Protein AF-A0A966Q0Q3-F1 (afdb_monomer_lite)

Secondary structure (DSSP, 8-state):
---------EEEEEEEE-TTT--EEEEEEEE-GGG-EEEE-TTS-EEEE--EEEEEEEEESSGGG--

Radius of gyration: 17.32 Å; chains: 1; bounding box: 42×23×44 Å

pLDDT: mean 84.53, std 16.21, range [34.16, 95.69]

Structure (mmCIF, N/CA/C/O backbone):
data_AF-A0A966Q0Q3-F1
#
_entry.id   AF-A0A966Q0Q3-F1
#
loop_
_atom_site.group_PDB
_atom_site.id
_atom_site.type_symbol
_atom_site.label_atom_id
_atom_site.label_alt_id
_atom_site.label_comp_id
_atom_site.label_asym_id
_atom_site.label_entity_id
_atom_site.label_seq_id
_atom_site.pdbx_PDB_ins_code
_atom_site.Cartn_x
_atom_site.Cartn_y
_atom_site.Cartn_z
_atom_site.occupancy
_atom_site.B_iso_or_equiv
_atom_site.auth_seq_id
_atom_site.auth_comp_id
_atom_site.auth_asym_id
_atom_site.auth_atom_id
_atom_site.pdbx_PDB_model_num
ATOM 1 N N . MET A 1 1 ? -26.759 6.415 -15.503 1.00 37.09 1 MET A N 1
ATOM 2 C CA . MET A 1 1 ? -25.839 5.832 -14.505 1.00 37.09 1 MET A CA 1
ATOM 3 C C . MET A 1 1 ? -24.679 6.798 -14.367 1.00 37.09 1 MET A C 1
ATOM 5 O O . MET A 1 1 ? -23.942 6.961 -15.327 1.00 37.09 1 MET A O 1
ATOM 9 N N . ASN A 1 2 ? -24.591 7.517 -13.247 1.00 34.16 2 ASN A N 1
ATOM 10 C CA . ASN A 1 2 ? -23.487 8.444 -13.004 1.00 34.16 2 ASN A CA 1
ATOM 11 C C . ASN A 1 2 ? -22.303 7.630 -12.485 1.00 34.16 2 ASN A C 1
ATOM 13 O O . ASN A 1 2 ? -22.298 7.223 -11.325 1.00 34.16 2 ASN A O 1
ATOM 17 N N . PHE A 1 3 ? -21.328 7.365 -13.350 1.00 48.00 3 PHE A N 1
ATOM 18 C CA . PHE A 1 3 ? -20.016 6.916 -12.908 1.00 48.00 3 PHE A CA 1
ATOM 19 C C . PHE A 1 3 ? -19.331 8.136 -12.294 1.00 48.00 3 PHE A C 1
ATOM 21 O O . PHE A 1 3 ? -18.827 8.999 -13.002 1.00 48.00 3 PHE A O 1
ATOM 28 N N . SER A 1 4 ? -19.420 8.262 -10.970 1.00 50.28 4 SER A N 1
ATOM 29 C CA . SER A 1 4 ? -18.538 9.157 -10.227 1.00 50.28 4 SER A CA 1
ATOM 30 C C . SER A 1 4 ? -17.121 8.644 -10.459 1.00 50.28 4 SER A C 1
ATOM 32 O O . SER A 1 4 ? -16.756 7.591 -9.933 1.00 50.28 4 SER A O 1
ATOM 34 N N . GLU A 1 5 ? -16.359 9.319 -11.317 1.00 53.50 5 GLU A N 1
ATOM 35 C CA . GLU A 1 5 ? -14.929 9.080 -11.466 1.00 53.50 5 GLU A CA 1
ATOM 36 C C . GLU A 1 5 ? -14.283 9.410 -10.120 1.00 53.50 5 GLU A C 1
ATOM 38 O O . GLU A 1 5 ? -14.017 10.564 -9.787 1.00 53.50 5 GLU A O 1
ATOM 43 N N . LYS A 1 6 ? -14.102 8.387 -9.282 1.00 57.94 6 LYS A N 1
ATOM 44 C CA . LYS A 1 6 ? -13.332 8.505 -8.049 1.00 57.94 6 LYS A CA 1
ATOM 45 C C . LYS A 1 6 ? -11.886 8.739 -8.469 1.00 57.94 6 LYS A C 1
ATOM 47 O O . LYS A 1 6 ? -11.154 7.794 -8.756 1.00 57.94 6 LYS A O 1
ATOM 52 N N . THR A 1 7 ? -11.488 10.003 -8.563 1.00 62.62 7 THR A N 1
ATOM 53 C CA . THR A 1 7 ? -10.103 10.382 -8.826 1.00 62.62 7 THR A CA 1
ATOM 54 C C . THR A 1 7 ? -9.235 9.800 -7.714 1.00 62.62 7 THR A C 1
ATOM 56 O O . THR A 1 7 ? -9.293 10.251 -6.569 1.00 62.62 7 THR A O 1
ATOM 59 N N . MET A 1 8 ? -8.465 8.758 -8.032 1.00 74.38 8 MET A N 1
ATOM 60 C CA . MET A 1 8 ? -7.560 8.118 -7.082 1.00 74.38 8 MET A CA 1
ATOM 61 C C . MET A 1 8 ? -6.459 9.111 -6.714 1.00 74.38 8 MET A C 1
ATOM 63 O O . MET A 1 8 ? -5.605 9.448 -7.532 1.00 74.38 8 MET A O 1
ATOM 67 N N . LYS A 1 9 ? -6.496 9.607 -5.476 1.00 88.62 9 LYS A N 1
ATOM 68 C CA . LYS A 1 9 ? -5.490 10.537 -4.972 1.00 88.62 9 LYS A CA 1
ATOM 69 C C . LYS A 1 9 ? -4.258 9.769 -4.502 1.00 88.62 9 LYS A C 1
ATOM 71 O O . LYS A 1 9 ? -4.353 8.945 -3.592 1.00 88.62 9 LYS A O 1
ATOM 76 N N . ILE A 1 10 ? -3.108 10.088 -5.088 1.00 91.50 10 ILE A N 1
ATOM 77 C CA . ILE A 1 10 ? -1.801 9.609 -4.638 1.00 91.50 10 ILE A CA 1
ATOM 78 C C . ILE A 1 10 ? -1.297 10.569 -3.557 1.00 91.50 10 ILE A C 1
ATOM 80 O O . ILE A 1 10 ? -1.254 11.782 -3.761 1.00 91.50 10 ILE A O 1
ATOM 84 N N . TYR A 1 11 ? -0.984 10.033 -2.380 1.00 92.50 11 TYR A N 1
ATOM 85 C CA . TYR A 1 11 ? -0.499 10.808 -1.234 1.00 92.50 11 TYR A CA 1
ATOM 86 C C . TYR A 1 11 ? 1.026 10.849 -1.162 1.00 92.50 11 TYR A C 1
ATOM 88 O O . TYR A 1 11 ? 1.586 11.816 -0.655 1.00 92.50 11 TYR A O 1
ATOM 96 N N . GLU A 1 12 ? 1.679 9.795 -1.641 1.00 93.50 12 GLU A N 1
ATOM 97 C CA . GLU A 1 12 ? 3.126 9.605 -1.598 1.00 93.50 12 GLU A CA 1
ATOM 98 C C . GLU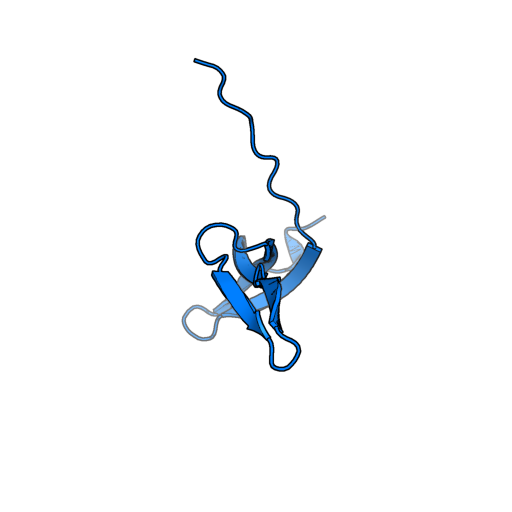 A 1 12 ? 3.525 8.702 -2.769 1.00 93.50 12 GLU A C 1
ATOM 100 O O . GLU A 1 12 ? 2.771 7.788 -3.111 1.00 93.50 12 GLU A O 1
ATOM 105 N N . GLU A 1 13 ? 4.681 8.954 -3.375 1.00 94.19 13 GLU A N 1
ATOM 106 C CA . GLU A 1 13 ? 5.269 8.104 -4.412 1.00 94.19 13 GLU A CA 1
ATOM 107 C C . GLU A 1 13 ? 6.680 7.704 -4.001 1.00 94.19 13 GLU A C 1
ATOM 109 O O . GLU A 1 13 ? 7.409 8.504 -3.415 1.00 94.19 13 GLU A O 1
ATOM 114 N N . ASP A 1 14 ? 7.056 6.472 -4.325 1.00 93.50 14 ASP A N 1
ATOM 115 C CA . ASP A 1 14 ? 8.397 5.950 -4.088 1.00 93.50 14 ASP A CA 1
ATOM 116 C C . ASP A 1 14 ? 8.807 4.988 -5.212 1.00 93.50 14 ASP A C 1
ATOM 118 O O . ASP A 1 14 ? 7.970 4.475 -5.966 1.00 93.50 14 ASP A O 1
ATOM 122 N N . PHE A 1 15 ? 10.108 4.741 -5.328 1.00 92.38 15 PHE A N 1
ATOM 123 C CA . PHE A 1 15 ? 10.692 3.819 -6.290 1.00 92.38 15 PHE A CA 1
ATOM 124 C C . PHE A 1 15 ? 11.467 2.726 -5.572 1.00 92.38 15 PHE A C 1
ATOM 126 O O . PHE A 1 15 ? 12.428 2.984 -4.848 1.00 92.38 15 PHE A O 1
ATOM 133 N N . LYS A 1 16 ? 11.095 1.473 -5.834 1.00 90.88 16 LYS A N 1
ATOM 134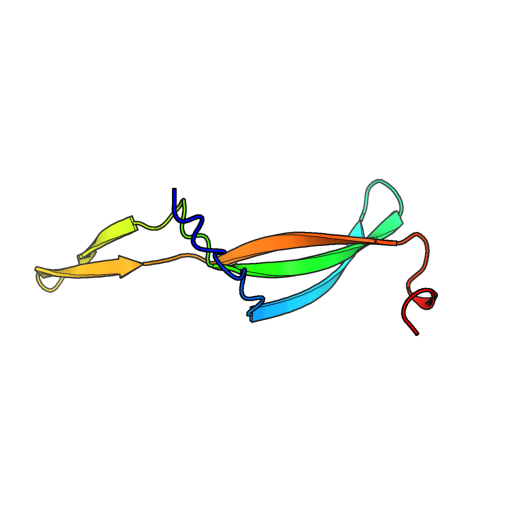 C CA . LYS A 1 16 ? 11.733 0.315 -5.210 1.00 90.88 16 LYS A CA 1
ATOM 135 C C . LYS A 1 16 ? 12.111 -0.730 -6.247 1.00 90.88 16 LYS A C 1
ATOM 137 O O . LYS A 1 16 ? 11.291 -1.120 -7.074 1.00 90.88 16 LYS A O 1
ATOM 142 N N . GLN A 1 17 ? 13.340 -1.233 -6.172 1.00 93.06 17 GLN A N 1
ATOM 143 C CA . GLN A 1 17 ? 13.753 -2.375 -6.982 1.00 93.06 17 GLN A CA 1
ATOM 144 C C . GLN A 1 17 ? 13.187 -3.677 -6.402 1.00 93.06 17 GLN A C 1
ATOM 146 O O . GLN A 1 17 ? 13.275 -3.939 -5.197 1.00 93.06 17 GLN A O 1
ATOM 151 N N . ARG A 1 18 ? 12.599 -4.509 -7.260 1.00 89.81 18 ARG A N 1
ATOM 152 C CA . ARG A 1 18 ? 12.002 -5.788 -6.881 1.00 89.81 18 ARG A CA 1
ATOM 153 C C . ARG A 1 18 ? 13.067 -6.872 -6.800 1.00 89.81 18 ARG A C 1
ATOM 155 O O . ARG A 1 18 ? 13.884 -7.037 -7.699 1.00 89.81 18 ARG A O 1
ATOM 162 N N . ALA A 1 19 ? 13.025 -7.650 -5.723 1.00 91.12 19 ALA A N 1
ATOM 163 C CA . ALA A 1 19 ? 14.042 -8.662 -5.446 1.00 91.12 19 ALA A CA 1
ATOM 164 C C . ALA A 1 19 ? 14.016 -9.861 -6.416 1.00 91.12 19 ALA A C 1
ATOM 166 O O . ALA A 1 19 ? 15.031 -10.533 -6.563 1.00 91.12 19 ALA A O 1
ATOM 167 N N . TYR A 1 20 ? 12.874 -10.156 -7.048 1.00 89.88 20 TYR A N 1
ATOM 168 C CA . TYR A 1 20 ? 12.685 -11.386 -7.829 1.00 89.88 20 TYR A CA 1
ATOM 169 C C . TYR A 1 20 ? 13.007 -11.252 -9.324 1.00 89.88 20 TYR A C 1
ATOM 171 O O . TYR A 1 20 ? 13.330 -12.252 -9.956 1.00 89.88 20 TYR A O 1
ATOM 179 N N . ASP A 1 21 ? 12.920 -10.050 -9.898 1.00 90.06 21 ASP A N 1
ATOM 180 C CA . ASP A 1 21 ? 13.208 -9.797 -11.318 1.00 90.06 21 ASP A CA 1
ATOM 181 C C . ASP A 1 21 ? 14.137 -8.597 -11.554 1.00 90.06 21 ASP A C 1
ATOM 183 O O . ASP A 1 21 ? 14.465 -8.293 -12.698 1.00 90.06 21 ASP A O 1
ATOM 187 N N . GLY A 1 22 ? 14.574 -7.914 -10.490 1.00 88.62 22 GLY A N 1
ATOM 188 C CA . GLY A 1 22 ? 15.471 -6.764 -10.575 1.00 88.62 22 GLY A CA 1
ATOM 189 C C . GLY A 1 22 ? 14.847 -5.521 -11.211 1.00 88.62 22 GLY A C 1
ATOM 190 O O . GLY A 1 22 ? 15.553 -4.524 -11.378 1.00 88.62 22 GLY A O 1
ATOM 191 N N . LYS A 1 23 ? 13.550 -5.545 -11.548 1.00 90.69 23 LYS A N 1
ATOM 192 C CA . LYS A 1 23 ? 12.855 -4.403 -12.149 1.00 90.69 23 LYS A CA 1
ATOM 193 C C . LYS A 1 23 ? 12.567 -3.333 -11.110 1.00 90.69 23 LYS A C 1
ATOM 195 O O . LYS A 1 23 ? 12.424 -3.618 -9.920 1.00 90.69 23 LYS A O 1
ATOM 200 N N . TRP A 1 24 ? 12.450 -2.097 -11.567 1.00 91.81 24 TRP A N 1
ATOM 201 C CA . TRP A 1 24 ? 12.063 -0.971 -10.732 1.00 91.81 24 TRP A CA 1
ATOM 202 C C . TRP A 1 24 ? 10.554 -0.809 -10.730 1.00 91.81 24 TRP A C 1
ATOM 204 O O . TRP A 1 24 ? 9.919 -0.802 -11.777 1.00 91.81 24 TRP A O 1
ATOM 214 N N . GLU A 1 25 ? 9.972 -0.668 -9.550 1.00 92.88 25 GLU A N 1
ATOM 215 C CA . GLU A 1 25 ? 8.550 -0.430 -9.376 1.00 92.88 25 GLU A CA 1
ATOM 216 C C . 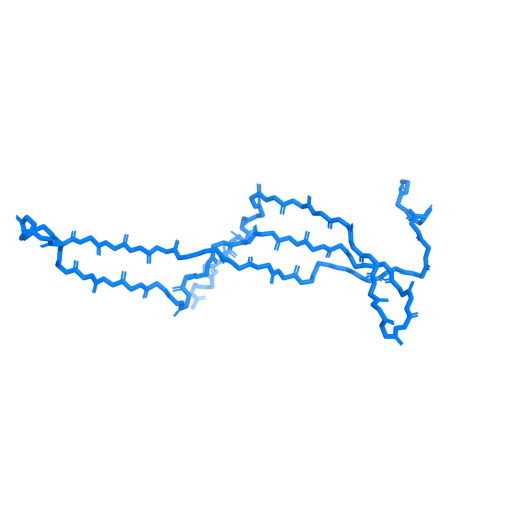GLU A 1 25 ? 8.338 0.986 -8.851 1.00 92.88 25 GLU A C 1
ATOM 218 O O . GLU A 1 25 ? 8.889 1.350 -7.810 1.00 92.88 25 GLU A O 1
ATOM 223 N N . ARG A 1 26 ? 7.536 1.778 -9.570 1.00 93.19 26 ARG A N 1
ATOM 224 C CA . ARG A 1 26 ? 6.972 3.012 -9.023 1.00 93.19 26 ARG A CA 1
ATOM 225 C C . ARG A 1 26 ? 5.751 2.627 -8.217 1.00 93.19 26 ARG A C 1
ATOM 227 O O . ARG A 1 26 ? 4.777 2.122 -8.779 1.00 93.19 26 ARG A O 1
ATOM 234 N N . ILE A 1 27 ? 5.803 2.879 -6.923 1.00 94.75 27 ILE A N 1
ATOM 235 C CA . ILE A 1 27 ? 4.709 2.608 -6.002 1.00 94.75 27 ILE A CA 1
ATOM 236 C C . ILE A 1 27 ? 4.088 3.918 -5.529 1.00 94.75 27 ILE A C 1
ATOM 238 O O . ILE A 1 27 ? 4.772 4.920 -5.350 1.00 94.75 27 ILE A O 1
ATOM 242 N N . GLY A 1 28 ? 2.773 3.904 -5.342 1.00 95.25 28 GLY A N 1
ATOM 243 C CA . GLY A 1 28 ? 1.996 5.039 -4.862 1.00 95.25 28 GLY A CA 1
ATOM 244 C C . GLY A 1 28 ? 1.193 4.665 -3.632 1.00 95.25 28 GLY A C 1
ATOM 245 O O . GLY A 1 28 ? 0.564 3.607 -3.592 1.00 95.25 28 GLY A O 1
ATOM 246 N N . LYS A 1 29 ? 1.186 5.537 -2.631 1.00 95.12 29 LYS A N 1
ATOM 247 C CA . LYS A 1 29 ? 0.363 5.393 -1.436 1.00 95.12 29 LYS A CA 1
ATOM 248 C C . LYS A 1 29 ? -1.003 6.019 -1.669 1.00 95.12 29 LYS A C 1
ATOM 250 O O . LYS A 1 29 ? -1.108 7.211 -1.959 1.00 95.12 29 LYS A O 1
ATOM 255 N N . ILE A 1 30 ? -2.050 5.224 -1.497 1.00 94.50 30 ILE A N 1
ATOM 256 C CA . ILE A 1 30 ? -3.443 5.635 -1.676 1.00 94.50 30 ILE A CA 1
ATOM 257 C C . ILE A 1 30 ? -4.261 5.331 -0.421 1.00 94.50 30 ILE A C 1
ATOM 259 O O . ILE A 1 30 ? -3.887 4.476 0.387 1.00 94.50 30 ILE A O 1
ATOM 263 N N . ALA A 1 31 ? -5.382 6.030 -0.257 1.00 93.38 31 ALA A N 1
ATOM 264 C CA . ALA A 1 31 ? -6.366 5.687 0.763 1.00 93.38 31 ALA A CA 1
ATOM 265 C C . ALA A 1 31 ? -7.055 4.363 0.395 1.00 93.38 31 ALA A C 1
ATOM 267 O O . ALA A 1 31 ? -7.510 4.183 -0.736 1.00 93.38 31 ALA A O 1
ATOM 268 N N . ASP A 1 32 ? -7.123 3.437 1.346 1.00 92.81 32 ASP A N 1
ATOM 269 C CA . ASP A 1 32 ? -7.753 2.132 1.172 1.00 92.81 32 ASP A CA 1
ATOM 270 C C . ASP A 1 32 ? -9.204 2.173 1.653 1.00 92.81 32 ASP A C 1
ATOM 272 O O . ASP A 1 32 ? -9.544 1.721 2.747 1.00 92.81 32 ASP A O 1
ATOM 276 N N . GLU A 1 33 ? -10.060 2.793 0.841 1.00 89.56 33 GLU A N 1
ATOM 277 C CA . GLU A 1 33 ? -11.468 2.993 1.194 1.00 89.56 33 GLU A CA 1
ATOM 278 C C . GLU A 1 33 ? -12.251 1.682 1.339 1.00 89.56 33 GLU A C 1
ATOM 280 O O . GLU A 1 33 ? -13.193 1.627 2.128 1.00 89.56 33 GLU A O 1
ATOM 285 N N . ASP A 1 34 ? -11.842 0.624 0.634 1.00 88.44 34 ASP A N 1
ATOM 286 C CA . ASP A 1 34 ? -12.487 -0.693 0.706 1.00 88.44 34 ASP A CA 1
ATOM 287 C C . ASP A 1 34 ? -12.275 -1.360 2.074 1.00 88.44 34 ASP A C 1
ATOM 289 O O . ASP A 1 34 ? -13.107 -2.146 2.527 1.00 88.44 34 ASP A O 1
ATOM 293 N N . ASN A 1 35 ? -11.191 -0.992 2.764 1.00 90.56 35 ASN A N 1
ATOM 294 C CA . ASN A 1 35 ? -10.836 -1.501 4.085 1.00 90.56 35 ASN A CA 1
ATOM 295 C C . ASN A 1 35 ? -11.069 -0.459 5.190 1.00 90.56 35 ASN A C 1
ATOM 297 O O . ASN A 1 35 ? -10.507 -0.567 6.283 1.00 90.56 35 ASN A O 1
ATOM 301 N N . ALA A 1 36 ? -11.890 0.559 4.929 1.00 92.00 36 ALA A N 1
ATOM 302 C CA . ALA A 1 36 ? -12.308 1.496 5.958 1.00 92.00 36 ALA A CA 1
ATOM 303 C C . ALA A 1 36 ? -13.130 0.777 7.038 1.00 92.00 36 ALA A C 1
ATOM 305 O O . ALA A 1 36 ? -14.023 -0.019 6.744 1.00 92.00 36 ALA A O 1
ATOM 306 N N . TYR A 1 37 ? -12.858 1.085 8.304 1.00 91.94 37 TYR A N 1
ATOM 307 C CA . TYR A 1 37 ? -13.579 0.492 9.427 1.00 91.94 37 TYR A CA 1
ATOM 308 C C . TYR A 1 37 ? -13.961 1.541 10.463 1.00 91.94 37 TYR A C 1
ATOM 310 O O . TYR A 1 37 ? -13.315 2.579 10.623 1.00 91.94 37 TYR A O 1
ATOM 318 N N . THR A 1 38 ? -15.040 1.252 11.183 1.00 94.62 38 THR A N 1
ATOM 319 C CA . THR A 1 38 ? -15.562 2.118 12.235 1.00 94.62 38 THR A CA 1
ATOM 320 C C . THR A 1 38 ? -15.605 1.357 13.545 1.00 94.62 38 THR A C 1
ATOM 322 O O . THR A 1 38 ? -16.124 0.244 13.601 1.00 94.62 38 THR A O 1
ATOM 325 N N . PHE A 1 39 ? -15.105 1.975 14.608 1.00 92.81 39 PHE A N 1
ATOM 326 C CA . PHE A 1 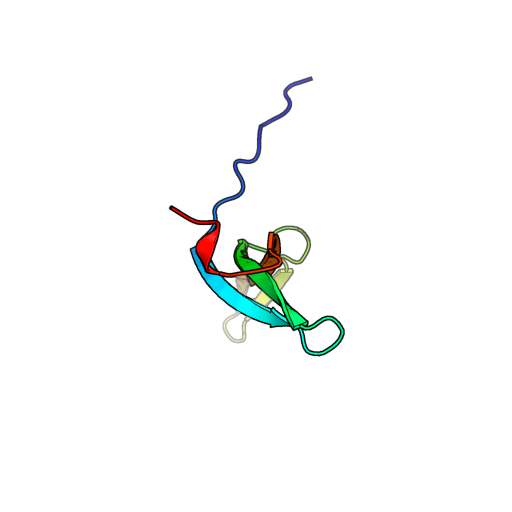39 ? -15.122 1.411 15.952 1.00 92.81 39 PHE A CA 1
ATOM 327 C C . PHE A 1 39 ? -15.513 2.473 16.981 1.00 92.81 39 PHE A C 1
ATOM 329 O O . PHE A 1 39 ? -15.522 3.673 16.698 1.00 92.81 39 PHE A O 1
ATOM 336 N N . VAL A 1 40 ? -15.883 2.019 18.175 1.00 95.69 40 VAL A N 1
ATOM 337 C CA . VAL A 1 40 ? -16.101 2.892 19.331 1.00 95.69 40 VAL A CA 1
ATOM 338 C C . VAL A 1 40 ? -14.807 2.904 20.128 1.00 95.69 40 VAL A C 1
ATOM 340 O O . VAL A 1 40 ? -14.297 1.844 20.484 1.00 95.69 40 VAL A O 1
ATOM 343 N N . ASN A 1 41 ? -14.243 4.087 20.350 1.00 92.62 41 ASN A N 1
ATOM 344 C CA . ASN A 1 41 ? -13.025 4.220 21.138 1.00 92.62 41 ASN A CA 1
ATOM 345 C C . ASN A 1 41 ? -13.318 4.121 22.647 1.00 92.62 41 ASN A C 1
ATOM 347 O O . ASN A 1 41 ? -14.469 4.059 23.078 1.00 92.62 41 ASN A O 1
ATOM 351 N N . GLU A 1 42 ? -12.267 4.155 23.461 1.00 93.88 42 GLU A N 1
ATOM 352 C CA . GLU A 1 42 ? -12.352 4.044 24.927 1.00 93.88 42 GLU A CA 1
ATOM 353 C C . GLU A 1 42 ? -13.180 5.161 25.591 1.00 93.88 42 GLU A C 1
ATOM 355 O O . GLU A 1 42 ? -13.633 5.012 26.721 1.00 93.88 42 GLU A O 1
ATOM 360 N N . TYR A 1 43 ? -13.429 6.260 24.875 1.00 94.06 43 TYR A N 1
ATOM 361 C CA . TYR A 1 43 ? -14.222 7.399 25.337 1.00 94.06 43 TYR A CA 1
ATOM 362 C C . TYR A 1 43 ? -15.691 7.337 24.889 1.00 94.06 43 TYR A C 1
ATOM 364 O O . TYR A 1 43 ? -16.435 8.294 25.093 1.00 94.06 43 TYR A O 1
ATOM 372 N N . GLY A 1 44 ? -16.121 6.244 24.250 1.00 92.25 44 GLY A N 1
ATOM 373 C CA . GLY A 1 44 ? -17.483 6.093 23.728 1.00 92.25 44 GLY A CA 1
ATOM 374 C C . GLY A 1 44 ? -17.742 6.830 22.408 1.00 92.25 44 GLY A C 1
ATOM 375 O O . GLY A 1 44 ? -18.870 6.825 21.914 1.00 92.25 44 GLY A O 1
ATOM 376 N N . SER A 1 45 ? -16.718 7.437 21.803 1.00 93.88 45 SER A N 1
ATOM 377 C CA . SER A 1 45 ? -16.835 8.144 20.525 1.00 93.88 45 SER A CA 1
ATOM 378 C C . SER A 1 45 ? -16.689 7.183 19.349 1.00 93.88 45 SER A C 1
ATOM 380 O O . SER A 1 45 ? -15.782 6.350 19.307 1.00 93.88 45 SER A O 1
ATOM 382 N N . ARG A 1 46 ? -17.564 7.333 18.351 1.00 93.25 46 ARG A N 1
ATOM 383 C CA . ARG A 1 46 ? -17.500 6.575 17.098 1.00 93.25 46 ARG A CA 1
ATOM 384 C C . ARG A 1 46 ? -16.435 7.179 16.184 1.00 93.25 46 ARG A C 1
ATOM 386 O O . ARG A 1 46 ? -16.565 8.323 15.760 1.00 93.25 46 ARG A O 1
ATOM 393 N N . VAL A 1 47 ? -15.402 6.404 15.875 1.00 93.69 47 VAL A N 1
ATOM 394 C CA . VAL A 1 47 ? -14.272 6.809 15.032 1.00 93.69 47 VAL A CA 1
ATOM 395 C C . VAL A 1 47 ? -14.250 5.944 13.780 1.00 93.69 47 VAL A C 1
ATOM 397 O O . VAL A 1 47 ? -14.315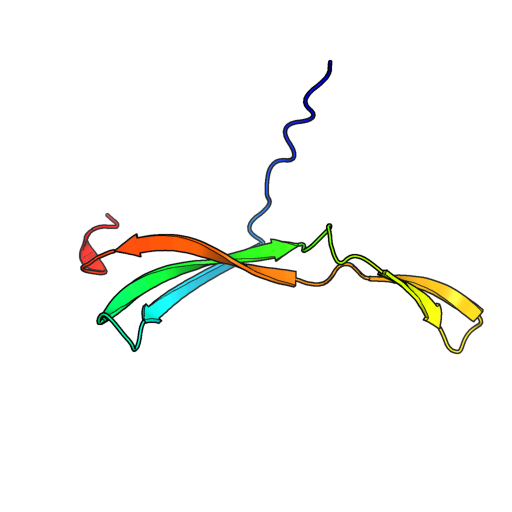 4.719 13.870 1.00 93.69 47 VAL A O 1
ATOM 400 N N . THR A 1 48 ? -14.151 6.581 12.614 1.00 92.69 48 THR A N 1
ATOM 401 C CA . THR A 1 48 ? -13.927 5.897 11.336 1.00 92.69 48 THR A CA 1
ATOM 402 C C . THR A 1 48 ? -12.485 6.106 10.911 1.00 92.69 48 THR A C 1
ATOM 404 O O . THR A 1 48 ? -12.020 7.242 10.825 1.00 92.69 48 THR A O 1
ATOM 407 N N . THR A 1 49 ? -11.792 5.011 10.627 1.00 92.69 49 THR A N 1
ATOM 408 C CA . THR A 1 49 ? -10.408 5.016 10.165 1.00 92.69 49 THR A CA 1
ATOM 409 C C . THR A 1 49 ? -10.355 4.481 8.744 1.00 92.69 49 THR A C 1
ATOM 411 O O . THR A 1 49 ? -10.869 3.400 8.458 1.00 92.69 49 THR A O 1
ATOM 414 N N . VAL A 1 50 ? -9.715 5.247 7.861 1.00 93.19 50 VAL A N 1
ATOM 415 C CA . VAL A 1 50 ? -9.383 4.820 6.501 1.00 93.19 50 VAL A CA 1
ATOM 416 C C . VAL A 1 50 ? -7.877 4.567 6.465 1.00 93.19 50 VAL A C 1
ATOM 418 O O . VAL A 1 50 ? -7.109 5.523 6.616 1.00 93.19 50 VAL A O 1
ATOM 421 N N . PRO A 1 51 ? -7.434 3.306 6.350 1.00 94.62 51 PRO A N 1
ATOM 422 C CA . PRO A 1 51 ? -6.015 3.000 6.266 1.00 94.62 51 PRO A CA 1
ATOM 423 C C . PRO A 1 51 ? -5.430 3.436 4.914 1.00 94.62 51 PRO A C 1
ATOM 425 O O . PRO A 1 51 ? -6.147 3.798 3.982 1.00 94.62 51 PRO A O 1
ATOM 428 N N . PHE A 1 52 ? -4.103 3.395 4.806 1.00 94.00 52 PHE A N 1
ATOM 429 C CA . PHE A 1 52 ? -3.391 3.608 3.547 1.00 94.00 52 PHE A CA 1
ATOM 430 C C . PHE A 1 52 ? -2.813 2.291 3.039 1.00 94.00 52 PHE A C 1
ATOM 432 O O . PHE A 1 52 ? -2.332 1.482 3.834 1.00 94.00 52 PHE A O 1
ATOM 439 N N . LYS A 1 53 ? -2.780 2.122 1.717 1.00 94.31 53 LYS A N 1
ATOM 440 C CA . LYS A 1 53 ? -2.094 1.012 1.046 1.00 94.31 53 LYS A CA 1
ATOM 441 C C . LYS A 1 53 ? -1.151 1.525 -0.033 1.00 94.31 53 LYS A C 1
ATOM 443 O O . LYS A 1 53 ? -1.367 2.600 -0.590 1.00 94.31 53 LYS A O 1
ATOM 448 N N . TRP A 1 54 ? -0.119 0.743 -0.328 1.00 94.94 54 TRP A N 1
ATOM 449 C CA . TRP A 1 54 ? 0.772 0.977 -1.461 1.00 94.94 54 TRP A CA 1
ATOM 450 C C . TRP A 1 54 ? 0.310 0.153 -2.655 1.00 94.94 54 TRP A C 1
ATOM 452 O O . TRP A 1 54 ? -0.026 -1.022 -2.504 1.00 94.94 54 TRP A O 1
ATOM 462 N N . ILE A 1 55 ? 0.295 0.770 -3.829 1.00 93.31 55 ILE A N 1
ATOM 463 C CA . ILE A 1 55 ? -0.052 0.126 -5.094 1.00 93.31 55 ILE A CA 1
ATOM 464 C C . ILE A 1 55 ? 1.049 0.347 -6.121 1.00 93.31 55 ILE A C 1
ATOM 466 O O . ILE A 1 55 ? 1.730 1.370 -6.103 1.00 93.31 55 ILE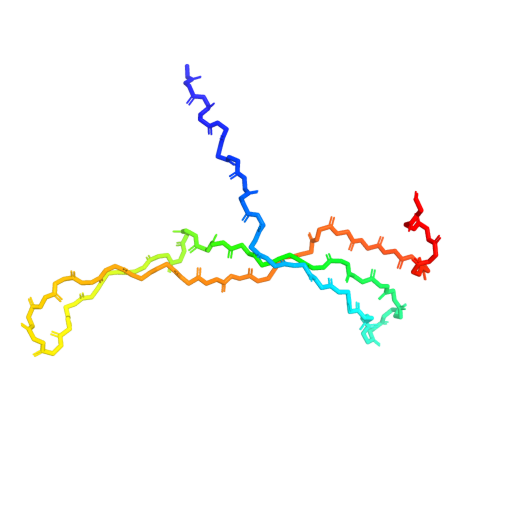 A O 1
ATOM 470 N N . THR A 1 56 ? 1.190 -0.591 -7.048 1.00 93.56 56 THR A N 1
ATOM 471 C CA . THR A 1 56 ? 2.069 -0.438 -8.206 1.00 93.56 56 THR A CA 1
ATOM 472 C C . THR A 1 56 ? 1.442 0.529 -9.208 1.00 93.56 56 THR A C 1
ATOM 474 O O . THR A 1 56 ? 0.361 0.270 -9.733 1.00 93.56 56 THR A O 1
ATOM 477 N N . LEU A 1 57 ? 2.132 1.633 -9.492 1.00 91.62 57 LEU A N 1
ATOM 478 C CA . LEU A 1 57 ? 1.761 2.615 -10.515 1.00 91.62 57 LEU A CA 1
ATOM 479 C C . LEU A 1 57 ? 2.450 2.344 -11.858 1.00 91.62 57 LEU A C 1
ATOM 481 O O . LEU A 1 57 ? 1.993 2.826 -12.892 1.00 91.62 57 LEU A O 1
ATOM 485 N N . GLY A 1 58 ? 3.580 1.635 -11.844 1.00 90.94 58 GLY A N 1
ATOM 486 C CA . GLY A 1 58 ? 4.354 1.305 -13.037 1.00 90.94 58 GLY A CA 1
ATOM 487 C C . GLY A 1 58 ? 5.554 0.420 -12.719 1.00 90.94 58 GLY A C 1
ATOM 488 O O . GLY A 1 58 ? 6.035 0.398 -11.587 1.00 90.94 58 GLY A O 1
ATOM 489 N N . VAL A 1 59 ? 6.029 -0.311 -13.725 1.00 91.88 59 VAL A N 1
ATOM 490 C CA . VAL A 1 59 ? 7.204 -1.184 -13.642 1.00 91.88 59 VAL A CA 1
ATOM 491 C C . VAL A 1 59 ? 8.130 -0.846 -14.804 1.00 91.88 59 VAL A C 1
ATOM 493 O O . VAL A 1 59 ? 7.670 -0.777 -15.940 1.00 91.88 59 VAL A O 1
ATOM 496 N N . TYR A 1 60 ? 9.415 -0.676 -14.514 1.00 89.06 60 TYR A N 1
ATOM 497 C CA . TYR A 1 60 ? 10.433 -0.196 -15.442 1.00 89.06 60 TYR A CA 1
ATOM 498 C C . TYR A 1 60 ? 11.651 -1.114 -15.411 1.00 89.06 60 TYR A C 1
ATOM 500 O O . TYR A 1 60 ? 12.037 -1.615 -14.350 1.00 89.06 60 TYR A O 1
ATOM 508 N N . ASP A 1 61 ? 12.279 -1.313 -16.565 1.00 85.69 61 ASP A N 1
ATOM 509 C CA . ASP A 1 61 ? 13.505 -2.110 -16.654 1.00 85.69 61 ASP A CA 1
ATOM 510 C C . ASP A 1 61 ? 14.725 -1.318 -16.146 1.00 85.69 61 ASP A C 1
ATOM 512 O O . ASP A 1 61 ? 15.602 -1.880 -15.489 1.00 85.69 61 ASP A O 1
ATOM 516 N N . TYR A 1 62 ? 14.739 0.006 -16.346 1.00 72.25 62 TYR A N 1
ATOM 517 C CA . TYR A 1 62 ? 15.783 0.911 -15.861 1.00 72.25 62 TYR A CA 1
ATOM 518 C C . TYR A 1 62 ? 15.172 2.228 -15.352 1.00 72.25 62 TYR A C 1
ATOM 520 O O . TYR A 1 62 ? 14.261 2.769 -15.969 1.00 72.25 62 TYR A O 1
ATOM 528 N N . LEU A 1 63 ? 15.712 2.796 -14.263 1.00 65.06 63 LEU A N 1
ATOM 529 C CA . LEU A 1 63 ? 15.264 4.086 -13.692 1.00 65.06 63 LEU A CA 1
ATOM 530 C C . LEU A 1 63 ? 15.362 5.281 -14.666 1.00 65.06 63 LEU A C 1
ATOM 532 O O . LEU A 1 63 ? 14.775 6.325 -14.411 1.00 65.06 63 LEU A O 1
ATOM 536 N N . MET A 1 64 ? 16.117 5.143 -15.761 1.00 60.22 64 MET A N 1
ATOM 537 C CA . MET A 1 64 ? 16.450 6.230 -16.689 1.00 60.22 64 MET A CA 1
ATOM 538 C C . MET A 1 64 ? 15.370 6.514 -17.752 1.00 60.22 64 MET A C 1
ATOM 540 O O . MET A 1 64 ? 15.519 7.468 -18.506 1.00 60.22 64 MET A O 1
ATOM 544 N N . GLU A 1 65 ? 14.293 5.722 -17.826 1.00 54.12 65 GLU A N 1
ATOM 545 C CA . GLU A 1 65 ? 13.175 5.943 -18.768 1.00 54.12 65 GLU A CA 1
ATOM 546 C C . GLU A 1 65 ? 12.183 7.035 -18.323 1.00 54.12 65 GLU A C 1
ATOM 548 O O . GLU A 1 65 ? 11.202 7.301 -19.012 1.00 54.12 65 GLU A O 1
ATOM 553 N N . ILE A 1 66 ? 12.430 7.683 -17.182 1.00 52.69 66 ILE A N 1
ATOM 554 C CA . ILE A 1 66 ? 11.587 8.754 -16.644 1.00 52.69 66 ILE A CA 1
ATOM 555 C C . ILE A 1 66 ? 12.333 10.083 -16.827 1.00 52.69 66 ILE A C 1
ATOM 557 O O . ILE A 1 66 ? 12.945 10.592 -15.889 1.00 52.69 66 ILE A O 1
ATOM 561 N N . VAL A 1 67 ? 12.329 10.611 -18.055 1.00 45.72 67 VAL A N 1
ATOM 562 C CA . VAL A 1 67 ? 12.667 12.017 -18.356 1.00 45.72 67 VAL A CA 1
ATOM 563 C C . VAL A 1 67 ? 11.415 12.724 -18.841 1.00 45.72 67 VAL A C 1
ATOM 565 O O . VAL A 1 67 ? 10.736 12.155 -19.725 1.00 45.72 67 VAL A O 1
#

Foldseek 3Di:
DDPPPPPFDFPDWDWDQDPPLRKIFIKTKTFQPVPWDWDQDPVRDIDIDTDIDIDTPDIGRDPPVPD

Sequence (67 aa):
MNFSEKTMKIYEEDFKQRAYDGKWERIGKIADEDNAYTFVNEYGSRVTTVPFKWITLGVYDYLMEIV